Protein AF-A0A8S3ZVX6-F1 (afdb_monomer_lite)

Organism: NCBI:txid100452

Structure (mmCIF, N/CA/C/O backbone):
data_AF-A0A8S3ZVX6-F1
#
_entry.id   AF-A0A8S3ZVX6-F1
#
loop_
_atom_site.group_PDB
_atom_site.id
_atom_site.type_symbol
_atom_site.label_atom_id
_atom_site.label_alt_id
_atom_site.label_comp_id
_atom_site.label_asym_id
_atom_site.label_entity_id
_atom_site.label_seq_id
_atom_site.pdbx_PDB_ins_code
_atom_site.Cartn_x
_atom_site.Cartn_y
_atom_site.Cartn_z
_atom_site.occupancy
_atom_site.B_iso_or_equiv
_atom_site.auth_seq_id
_atom_site.auth_comp_id
_atom_site.auth_asym_id
_atom_site.auth_atom_id
_atom_site.pdbx_PDB_model_num
ATOM 1 N N . MET A 1 1 ? -7.268 -6.500 -18.122 1.00 52.53 1 MET A N 1
ATOM 2 C CA . MET A 1 1 ? -6.500 -7.448 -18.968 1.00 52.53 1 MET A CA 1
ATOM 3 C C . MET A 1 1 ? -6.279 -8.712 -18.150 1.00 52.53 1 MET A C 1
ATOM 5 O O . MET A 1 1 ? -6.100 -8.572 -16.946 1.00 52.53 1 MET A O 1
ATOM 9 N N . PHE A 1 2 ? -6.357 -9.903 -18.748 1.00 49.34 2 PHE A N 1
ATOM 10 C CA . PHE A 1 2 ? -6.147 -11.172 -18.042 1.00 49.34 2 PHE A CA 1
ATOM 11 C C . PHE A 1 2 ? -4.808 -11.784 -18.466 1.00 49.34 2 PHE A C 1
ATOM 13 O O . PHE A 1 2 ? -4.577 -11.960 -19.658 1.00 49.34 2 PHE A O 1
ATOM 20 N N . ASN A 1 3 ? -3.973 -12.133 -17.484 1.00 55.78 3 ASN A N 1
ATOM 21 C CA . ASN A 1 3 ? -2.799 -12.998 -17.633 1.00 55.78 3 ASN A CA 1
ATOM 22 C C . ASN A 1 3 ? -1.710 -12.498 -18.606 1.00 55.78 3 ASN A C 1
ATOM 24 O O . ASN A 1 3 ? -1.290 -13.205 -19.520 1.00 55.78 3 ASN A O 1
ATOM 28 N N . SER A 1 4 ? -1.239 -11.264 -18.404 1.00 69.62 4 SER A N 1
ATOM 29 C CA . SER A 1 4 ? -0.102 -10.697 -19.140 1.00 69.62 4 SER A CA 1
ATOM 30 C C . SER A 1 4 ? 0.686 -9.702 -18.286 1.00 69.62 4 SER A C 1
ATOM 32 O O . SER A 1 4 ? 0.144 -9.124 -17.339 1.00 69.62 4 SER A O 1
ATOM 34 N N . SER A 1 5 ? 1.959 -9.481 -18.626 1.00 82.69 5 SER A N 1
ATOM 35 C CA . SER A 1 5 ? 2.732 -8.362 -18.087 1.00 82.69 5 SER A CA 1
ATOM 36 C C . SER A 1 5 ? 2.406 -7.076 -18.844 1.00 82.69 5 SER A C 1
ATOM 38 O O . SER A 1 5 ? 2.292 -7.094 -20.070 1.00 82.69 5 SER A O 1
ATOM 40 N N . CYS A 1 6 ? 2.208 -5.963 -18.134 1.00 83.81 6 CYS A N 1
ATOM 41 C CA . CYS A 1 6 ? 1.774 -4.718 -18.765 1.00 83.81 6 CYS A CA 1
ATOM 42 C C . CYS A 1 6 ? 2.487 -3.477 -18.227 1.00 83.81 6 CYS A C 1
ATOM 44 O O . CYS A 1 6 ? 2.749 -3.358 -17.032 1.00 83.81 6 CYS A O 1
ATOM 46 N N . THR A 1 7 ? 2.781 -2.529 -19.116 1.00 90.88 7 THR A N 1
ATOM 47 C CA . THR A 1 7 ? 3.211 -1.180 -18.746 1.00 90.88 7 THR A CA 1
ATOM 48 C C . THR A 1 7 ? 2.169 -0.184 -19.230 1.00 90.88 7 THR A C 1
ATOM 50 O O . THR A 1 7 ? 1.786 -0.196 -20.399 1.00 90.88 7 THR A O 1
ATOM 53 N N . MET A 1 8 ? 1.656 0.648 -18.326 1.00 88.12 8 MET A N 1
ATOM 54 C CA . MET A 1 8 ? 0.587 1.593 -18.653 1.00 88.12 8 MET A CA 1
ATOM 55 C C . MET A 1 8 ? 0.906 3.002 -18.171 1.00 88.12 8 MET A C 1
ATOM 57 O O . MET A 1 8 ? 1.451 3.198 -17.086 1.00 88.12 8 MET A O 1
ATOM 61 N N . PHE A 1 9 ? 0.519 3.983 -18.983 1.00 92.31 9 PHE A N 1
ATOM 62 C CA . PHE A 1 9 ? 0.736 5.406 -18.743 1.00 92.31 9 PHE A CA 1
ATOM 63 C C . PHE A 1 9 ? -0.589 6.145 -18.881 1.00 92.31 9 PHE A C 1
ATOM 65 O O . PHE A 1 9 ? -1.318 5.883 -19.835 1.00 92.31 9 PHE A O 1
ATOM 72 N N . ASN A 1 10 ? -0.882 7.075 -17.966 1.00 92.38 10 ASN A N 1
ATOM 73 C CA . ASN A 1 10 ? -2.053 7.961 -18.047 1.00 92.38 10 ASN A CA 1
ATOM 74 C C . ASN A 1 10 ? -3.359 7.188 -18.284 1.00 92.38 10 ASN A C 1
ATOM 76 O O . ASN A 1 10 ? -4.114 7.482 -19.208 1.00 92.38 10 ASN A O 1
ATOM 80 N N . SER A 1 11 ? -3.585 6.143 -17.488 1.00 86.69 11 SER A N 1
ATOM 81 C CA . SER A 1 11 ? -4.668 5.188 -17.732 1.00 86.69 11 SER A CA 1
ATOM 82 C C . SER A 1 11 ? -5.536 4.967 -16.503 1.00 86.69 11 SER A C 1
ATOM 84 O O . SER A 1 11 ? -5.094 5.123 -15.359 1.00 86.69 11 SER A O 1
ATOM 86 N N . SER A 1 12 ? -6.778 4.565 -16.759 1.00 91.56 12 SER A N 1
ATOM 87 C CA . SER A 1 12 ? -7.687 4.059 -15.739 1.00 91.56 12 SER A CA 1
ATOM 88 C C . SER A 1 12 ? -8.110 2.646 -16.088 1.00 91.56 12 SER A C 1
ATOM 90 O O . SER A 1 12 ? -8.502 2.378 -17.224 1.00 91.56 12 SER A O 1
ATOM 92 N N . CYS A 1 13 ? -7.968 1.724 -15.139 1.00 84.94 13 CYS A N 1
ATOM 93 C CA . CYS A 1 13 ? -7.990 0.307 -15.468 1.00 84.94 13 CYS A CA 1
ATOM 94 C C . CYS A 1 13 ? -8.474 -0.591 -14.332 1.00 84.94 13 CYS A C 1
ATOM 96 O O . CYS A 1 13 ? -8.312 -0.297 -13.148 1.00 84.94 13 CYS A O 1
ATOM 98 N N . THR A 1 14 ? -9.006 -1.751 -14.711 1.00 89.94 14 THR A N 1
ATOM 99 C CA . THR A 1 14 ? -9.195 -2.872 -13.791 1.00 89.94 14 THR A CA 1
ATOM 100 C C . THR A 1 14 ? -8.415 -4.074 -14.300 1.00 89.94 14 THR A C 1
ATOM 102 O O . THR A 1 14 ? -8.532 -4.474 -15.464 1.00 89.94 14 THR A O 1
ATOM 105 N N . MET A 1 15 ? -7.585 -4.630 -13.425 1.00 86.12 15 MET A N 1
ATOM 106 C CA . MET A 1 15 ? -6.619 -5.667 -13.764 1.00 86.12 15 MET A CA 1
ATOM 107 C C . MET A 1 15 ? -6.805 -6.890 -12.872 1.00 86.12 15 MET A C 1
ATOM 109 O O . MET A 1 15 ? -7.013 -6.767 -11.664 1.00 86.12 15 MET A O 1
ATOM 113 N N . PHE A 1 16 ? -6.729 -8.068 -13.486 1.00 88.88 16 PHE A N 1
ATOM 114 C CA . PHE A 1 16 ? -6.915 -9.356 -12.828 1.00 88.88 16 PHE A CA 1
ATOM 115 C C . PHE A 1 16 ? -5.795 -10.297 -13.252 1.00 88.88 16 PHE A C 1
ATOM 117 O O . PHE A 1 16 ? -5.581 -10.492 -14.451 1.00 88.88 16 PHE A O 1
ATOM 124 N N . ASN A 1 17 ? -5.141 -10.930 -12.275 1.00 87.06 17 ASN A N 1
ATOM 125 C CA . ASN A 1 17 ? -4.103 -11.935 -12.513 1.00 87.06 17 ASN A CA 1
ATOM 126 C C . ASN A 1 17 ? -3.027 -11.436 -13.494 1.00 87.06 17 ASN A C 1
ATOM 128 O O . ASN A 1 17 ? -2.771 -12.068 -14.517 1.00 87.06 17 ASN A O 1
ATOM 132 N N . SER A 1 18 ? -2.453 -10.261 -13.241 1.00 82.88 18 SER A N 1
ATOM 133 C CA . SER A 1 18 ? -1.499 -9.626 -14.158 1.00 82.88 18 SER A CA 1
ATOM 134 C C . SER A 1 18 ? -0.380 -8.920 -13.410 1.00 82.88 18 SER A C 1
ATOM 136 O O . SER A 1 18 ? -0.621 -8.304 -12.378 1.00 82.88 18 SER A O 1
ATOM 138 N N . SER A 1 19 ? 0.829 -8.953 -13.963 1.00 88.56 19 SER A N 1
ATOM 139 C CA . SER A 1 19 ? 1.976 -8.238 -13.399 1.00 88.56 19 SER A CA 1
ATOM 140 C C . SER A 1 19 ? 2.149 -6.904 -14.109 1.00 88.56 19 SER A C 1
ATOM 142 O O . SER A 1 19 ? 2.413 -6.902 -15.309 1.00 88.56 19 SER A O 1
ATOM 144 N N . CYS A 1 20 ? 2.028 -5.769 -13.421 1.00 87.56 20 CYS A N 1
ATOM 145 C CA . CYS A 1 20 ? 2.030 -4.485 -14.128 1.00 87.56 20 CYS A CA 1
ATOM 146 C C . CYS A 1 20 ? 2.878 -3.388 -13.495 1.00 87.56 20 CYS A C 1
ATOM 148 O O . CYS A 1 20 ? 2.990 -3.279 -12.275 1.00 87.56 20 CYS A O 1
ATOM 150 N N . THR A 1 21 ? 3.417 -2.532 -14.361 1.00 92.88 21 THR A N 1
ATOM 151 C CA . THR A 1 21 ? 4.034 -1.263 -13.980 1.00 92.88 21 THR A CA 1
ATOM 152 C C . THR A 1 21 ? 3.163 -0.124 -14.485 1.00 92.88 21 THR A C 1
ATOM 154 O O . THR A 1 21 ? 2.877 -0.047 -15.679 1.00 92.88 21 THR A O 1
ATOM 157 N N . MET A 1 22 ? 2.730 0.764 -13.596 1.00 90.69 22 MET A N 1
ATOM 158 C CA . MET A 1 22 ? 1.802 1.831 -13.960 1.00 90.69 22 MET A CA 1
ATOM 159 C C . MET A 1 22 ? 2.320 3.209 -13.565 1.00 90.69 22 MET A C 1
ATOM 161 O O . MET A 1 22 ? 2.849 3.399 -12.471 1.00 90.69 22 MET A O 1
ATOM 165 N N . PHE A 1 23 ? 2.122 4.176 -14.456 1.00 94.12 23 PHE A N 1
ATOM 166 C CA . PHE A 1 23 ? 2.527 5.566 -14.284 1.00 94.12 23 PHE A CA 1
ATOM 167 C C . PHE A 1 23 ? 1.329 6.489 -14.463 1.00 94.12 23 PHE A C 1
ATOM 169 O O . PHE A 1 23 ? 0.617 6.390 -15.465 1.00 94.12 23 PHE A O 1
ATOM 176 N N . ASN A 1 24 ? 1.137 7.407 -13.515 1.00 93.69 24 ASN A N 1
ATOM 177 C CA . ASN A 1 24 ? 0.064 8.400 -13.549 1.00 93.69 24 ASN A CA 1
ATOM 178 C C . ASN A 1 24 ? -1.305 7.762 -13.823 1.00 93.69 24 ASN A C 1
ATOM 180 O O . ASN A 1 24 ? -1.949 8.027 -14.835 1.00 93.69 24 ASN A O 1
ATOM 184 N N . SER 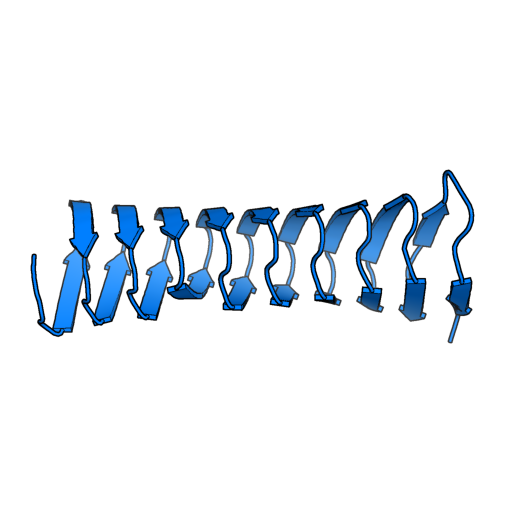A 1 25 ? -1.688 6.807 -12.982 1.00 89.12 25 SER A N 1
ATOM 185 C CA . SER A 1 25 ? -2.813 5.911 -13.264 1.00 89.12 25 SER A CA 1
ATOM 186 C C . SER A 1 25 ? -3.766 5.799 -12.088 1.00 89.12 25 SER A C 1
ATOM 188 O O . SER A 1 25 ? -3.384 6.005 -10.934 1.00 89.12 25 SER A O 1
ATOM 190 N N . SER A 1 26 ? -5.020 5.475 -12.396 1.00 93.12 26 SER A N 1
ATOM 191 C CA . SER A 1 26 ? -6.044 5.196 -11.390 1.00 93.12 26 SER A CA 1
ATOM 192 C C . SER A 1 26 ? -6.672 3.835 -11.635 1.00 93.12 26 SER A C 1
ATOM 194 O O . SER A 1 26 ? -7.390 3.667 -12.619 1.00 93.12 26 SER A O 1
ATOM 196 N N . CYS A 1 27 ? -6.394 2.852 -10.781 1.00 88.50 27 CYS A N 1
ATOM 197 C CA . CYS A 1 27 ? -6.739 1.470 -11.100 1.00 88.50 27 CYS A CA 1
ATOM 198 C C . CYS A 1 27 ? -7.219 0.635 -9.914 1.00 88.50 27 CYS A C 1
ATOM 200 O O . CYS A 1 27 ? -6.900 0.880 -8.752 1.00 88.50 27 CYS A O 1
ATOM 202 N N . THR A 1 28 ? -7.954 -0.425 -10.240 1.00 92.38 28 THR A N 1
ATOM 203 C CA . THR A 1 28 ? -8.292 -1.495 -9.301 1.00 92.38 28 THR A CA 1
ATOM 204 C C . THR A 1 28 ? -7.593 -2.778 -9.726 1.00 92.38 28 THR A C 1
ATOM 206 O O . THR A 1 28 ? -7.680 -3.178 -10.887 1.00 92.38 28 THR A O 1
ATOM 209 N N . MET A 1 29 ? -6.890 -3.426 -8.802 1.00 89.75 29 MET A N 1
ATOM 210 C CA . MET A 1 29 ? -6.100 -4.618 -9.099 1.00 89.75 29 MET A CA 1
ATOM 211 C C . MET A 1 29 ? -6.455 -5.779 -8.185 1.00 89.75 29 MET A C 1
ATOM 213 O O . MET A 1 29 ? -6.600 -5.611 -6.976 1.00 89.75 29 MET A O 1
ATOM 217 N N . PHE A 1 30 ? -6.550 -6.962 -8.782 1.00 91.69 30 PHE A N 1
ATOM 218 C CA . PHE A 1 30 ? -6.836 -8.215 -8.098 1.00 91.69 30 PHE A CA 1
ATOM 219 C C . PHE A 1 30 ? -5.768 -9.247 -8.438 1.00 91.69 30 PHE A C 1
ATOM 221 O O . PHE A 1 30 ? -5.466 -9.450 -9.620 1.00 91.69 30 PHE A O 1
ATOM 228 N N . HIS A 1 31 ? -5.228 -9.924 -7.423 1.00 88.75 31 HIS A N 1
ATOM 229 C CA . HIS A 1 31 ? -4.300 -11.049 -7.602 1.00 88.75 31 HIS A CA 1
ATOM 230 C C . HIS A 1 31 ? -3.107 -10.696 -8.501 1.00 88.75 31 HIS A C 1
ATOM 232 O O . HIS A 1 31 ? -2.722 -11.448 -9.393 1.00 88.75 31 HIS A O 1
ATOM 238 N N . SER A 1 32 ? -2.582 -9.485 -8.331 1.00 84.69 32 SER A N 1
ATOM 239 C CA . SER A 1 32 ? -1.684 -8.866 -9.305 1.00 84.69 32 SER A CA 1
ATOM 240 C C . SER A 1 32 ? -0.477 -8.261 -8.601 1.00 84.69 32 SER A C 1
ATOM 242 O O . SER A 1 32 ? -0.666 -7.359 -7.777 1.00 84.69 32 SER A O 1
ATOM 244 N N . PRO A 1 33 ? 0.754 -8.720 -8.880 1.00 89.94 33 PRO A N 1
ATOM 245 C CA . PRO A 1 33 ? 1.934 -8.016 -8.421 1.00 89.94 33 PRO A CA 1
ATOM 246 C C . PRO A 1 33 ? 2.135 -6.738 -9.241 1.00 89.94 33 PRO A C 1
ATOM 248 O O . PRO A 1 33 ? 1.891 -6.716 -10.450 1.00 89.94 33 PRO A O 1
ATOM 251 N N . CYS A 1 34 ? 2.567 -5.655 -8.598 1.00 89.88 34 CYS A N 1
ATOM 252 C CA . CYS A 1 34 ? 2.581 -4.361 -9.265 1.00 89.88 34 CYS A CA 1
ATOM 253 C C . CYS A 1 34 ? 3.692 -3.409 -8.822 1.00 89.88 34 CYS A C 1
ATOM 255 O O . CYS A 1 34 ? 4.141 -3.422 -7.678 1.00 89.88 34 CYS A O 1
ATOM 257 N N . THR A 1 35 ? 4.106 -2.530 -9.731 1.00 94.56 35 THR A N 1
ATOM 258 C CA . THR A 1 35 ? 4.870 -1.327 -9.385 1.00 94.56 35 THR A CA 1
ATOM 259 C C . THR A 1 35 ? 4.111 -0.104 -9.863 1.00 94.56 35 THR A C 1
ATOM 261 O O . THR A 1 35 ? 3.717 -0.042 -11.025 1.00 94.56 35 THR A O 1
ATOM 264 N N . MET A 1 36 ? 3.883 0.873 -8.993 1.00 92.50 36 MET A N 1
ATOM 265 C CA . MET A 1 36 ? 3.084 2.040 -9.354 1.00 92.50 36 MET A CA 1
ATOM 266 C C . MET A 1 36 ? 3.770 3.348 -8.994 1.00 92.50 36 MET A C 1
ATOM 268 O O . MET A 1 36 ? 4.330 3.495 -7.909 1.00 92.50 36 MET A O 1
ATOM 272 N N . PHE A 1 37 ? 3.673 4.311 -9.904 1.00 95.38 37 PHE A N 1
ATOM 273 C CA . PHE A 1 37 ? 4.231 5.648 -9.773 1.00 95.38 37 PHE A CA 1
ATOM 274 C C . PHE A 1 37 ? 3.142 6.688 -9.992 1.00 95.38 37 PHE A C 1
ATOM 276 O O . PHE A 1 37 ? 2.455 6.654 -11.016 1.00 95.38 37 PHE A O 1
ATOM 283 N N . ASN A 1 38 ? 3.024 7.635 -9.060 1.00 94.62 38 ASN A N 1
ATOM 284 C CA . ASN A 1 38 ? 2.042 8.716 -9.122 1.00 94.62 38 ASN A CA 1
ATOM 285 C C . ASN A 1 38 ? 0.626 8.177 -9.372 1.00 94.62 38 ASN A C 1
ATOM 287 O O . ASN A 1 38 ? 0.032 8.424 -10.413 1.00 94.62 38 ASN A O 1
ATOM 291 N N . SER A 1 39 ? 0.129 7.312 -8.492 1.00 90.38 39 SER A N 1
ATOM 292 C CA . SER A 1 39 ? -1.075 6.522 -8.786 1.00 90.38 39 SER A CA 1
ATOM 293 C C . SER A 1 39 ? -2.086 6.551 -7.655 1.00 90.38 39 SER A C 1
ATOM 295 O O . SER A 1 39 ? -1.722 6.719 -6.492 1.00 90.38 39 SER A O 1
ATOM 297 N N . SER A 1 40 ? -3.356 6.364 -8.010 1.00 93.94 40 SER A N 1
ATOM 298 C CA . SER A 1 40 ? -4.452 6.227 -7.052 1.00 93.94 40 SER A CA 1
ATOM 299 C C . SER A 1 40 ? -5.158 4.894 -7.243 1.00 93.94 40 SER A C 1
ATOM 301 O O . SER A 1 40 ? -5.829 4.703 -8.255 1.00 93.94 40 SER A O 1
ATOM 303 N N . CYS A 1 41 ? -4.989 3.943 -6.322 1.00 90.50 41 CYS A N 1
ATOM 304 C CA . CYS A 1 41 ? -5.405 2.565 -6.593 1.00 90.50 41 CYS A CA 1
ATOM 305 C C . CYS A 1 41 ? -6.111 1.852 -5.440 1.00 90.50 41 CYS A C 1
ATOM 307 O O . CYS A 1 41 ? -5.929 2.147 -4.260 1.00 90.50 41 CYS A O 1
ATOM 309 N N . THR A 1 42 ? -6.896 0.840 -5.797 1.00 95.00 42 THR A N 1
ATOM 310 C CA . THR A 1 42 ? -7.427 -0.148 -4.851 1.00 95.00 42 THR A CA 1
ATOM 311 C C . THR A 1 42 ? -6.884 -1.522 -5.205 1.00 95.00 42 THR A C 1
ATOM 313 O O . THR A 1 42 ? -6.962 -1.933 -6.360 1.00 95.00 42 THR A O 1
ATOM 316 N N . MET A 1 43 ? -6.316 -2.231 -4.234 1.00 92.75 43 MET A N 1
ATOM 317 C CA . MET A 1 43 ? -5.636 -3.501 -4.486 1.00 92.75 43 MET A CA 1
ATOM 318 C C . MET A 1 43 ? -6.128 -4.601 -3.559 1.00 92.75 43 MET A C 1
ATOM 320 O O . MET A 1 43 ? -6.299 -4.389 -2.358 1.00 92.75 43 MET A O 1
ATOM 324 N N . PHE A 1 44 ? -6.320 -5.783 -4.134 1.00 95.00 44 PHE A N 1
ATOM 325 C CA . PHE A 1 44 ? -6.803 -6.973 -3.453 1.00 95.00 44 PHE A CA 1
ATOM 326 C C . PHE A 1 44 ? -5.875 -8.145 -3.737 1.00 95.00 44 PHE A C 1
ATOM 328 O O . PHE A 1 44 ? -5.688 -8.523 -4.895 1.00 95.00 44 PHE A O 1
ATOM 335 N N . ASN A 1 45 ? -5.364 -8.768 -2.674 1.00 93.19 45 ASN A N 1
ATOM 336 C CA . ASN A 1 45 ? -4.522 -9.959 -2.777 1.00 93.19 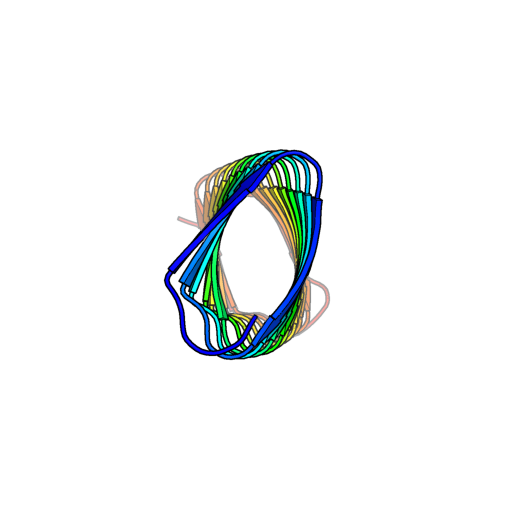45 ASN A CA 1
ATOM 337 C C . ASN A 1 45 ? -3.313 -9.737 -3.704 1.00 93.19 45 ASN A C 1
ATOM 339 O O . ASN A 1 45 ? -3.085 -10.477 -4.658 1.00 93.19 45 ASN A O 1
ATOM 343 N N . SER A 1 46 ? -2.588 -8.644 -3.466 1.00 88.56 46 SER A N 1
ATOM 344 C CA . SER A 1 46 ? -1.543 -8.144 -4.356 1.00 88.56 46 SER A CA 1
ATOM 345 C C . SER A 1 46 ? -0.217 -7.943 -3.627 1.00 88.56 46 SER A C 1
ATOM 347 O O . SER A 1 46 ? -0.180 -7.682 -2.426 1.00 88.56 46 SER A O 1
ATOM 349 N N . SER A 1 47 ? 0.880 -8.015 -4.381 1.00 92.38 47 SER A N 1
ATOM 350 C CA . SER A 1 47 ? 2.225 -7.691 -3.893 1.00 92.38 47 SER A CA 1
ATOM 351 C C . SER A 1 47 ? 2.770 -6.490 -4.650 1.00 92.38 47 SER A C 1
ATOM 353 O O . SER A 1 47 ? 2.979 -6.584 -5.857 1.00 92.38 47 SER A O 1
ATOM 355 N N . CYS A 1 48 ? 2.986 -5.360 -3.979 1.00 91.69 48 CYS A N 1
ATOM 356 C CA . CYS A 1 48 ? 3.169 -4.099 -4.688 1.00 91.69 48 CYS A CA 1
ATOM 357 C C . CYS A 1 48 ? 4.255 -3.178 -4.139 1.00 91.69 48 CYS A C 1
ATOM 359 O O . CYS A 1 48 ? 4.437 -3.041 -2.932 1.00 91.69 48 CYS A O 1
ATOM 361 N N . THR A 1 49 ? 4.930 -2.478 -5.049 1.00 96.06 49 THR A N 1
ATOM 362 C CA . THR A 1 49 ? 5.799 -1.343 -4.719 1.00 96.06 49 THR A CA 1
ATOM 363 C C . THR A 1 49 ? 5.158 -0.064 -5.230 1.00 96.06 49 THR A C 1
ATOM 365 O O . THR A 1 49 ? 4.784 0.012 -6.399 1.00 96.06 49 THR A O 1
ATOM 368 N N . MET A 1 50 ? 5.015 0.943 -4.374 1.00 94.12 50 MET A N 1
ATOM 369 C CA . MET A 1 50 ? 4.323 2.176 -4.738 1.00 94.12 50 MET A CA 1
ATOM 370 C C . MET A 1 50 ? 5.135 3.418 -4.395 1.00 94.12 50 MET A C 1
ATOM 372 O O . MET A 1 50 ? 5.702 3.530 -3.308 1.00 94.12 50 MET A O 1
ATOM 376 N N . PHE A 1 51 ? 5.141 4.368 -5.325 1.00 96.38 51 PHE A N 1
ATOM 377 C CA . PHE A 1 51 ? 5.828 5.645 -5.216 1.00 96.38 51 PHE A CA 1
ATOM 378 C C . PHE A 1 51 ? 4.851 6.783 -5.469 1.00 96.38 51 PHE A C 1
ATOM 380 O O . PHE A 1 51 ? 4.198 6.812 -6.516 1.00 96.38 51 PHE A O 1
ATOM 387 N N . ASN A 1 52 ? 4.803 7.744 -4.545 1.00 95.62 52 ASN A N 1
ATOM 388 C CA . ASN A 1 52 ? 3.924 8.909 -4.638 1.00 95.62 52 ASN A CA 1
ATOM 389 C C . ASN A 1 52 ? 2.471 8.492 -4.917 1.00 95.62 52 ASN A C 1
ATOM 391 O O . ASN A 1 52 ? 1.916 8.795 -5.968 1.00 95.62 52 ASN A O 1
ATOM 395 N N . SER A 1 53 ? 1.898 7.665 -4.046 1.00 91.94 53 SER A N 1
ATOM 396 C CA . SER A 1 53 ? 0.623 7.001 -4.330 1.00 91.94 53 SER A CA 1
ATOM 397 C C . SER A 1 53 ? -0.414 7.221 -3.242 1.00 91.94 53 SER A C 1
ATOM 399 O O . SER A 1 53 ? -0.072 7.440 -2.080 1.00 91.94 53 SER A O 1
ATOM 401 N N . SER A 1 54 ? -1.685 7.152 -3.632 1.00 94.38 54 SER A N 1
ATOM 402 C CA . SER A 1 54 ? -2.821 7.163 -2.714 1.00 94.38 54 SER A CA 1
ATOM 403 C C . SER A 1 54 ? -3.637 5.889 -2.876 1.00 94.38 54 SER A C 1
ATOM 405 O O . SER A 1 54 ? -4.313 5.719 -3.890 1.00 94.38 54 SER A O 1
ATOM 407 N N . CYS A 1 55 ? -3.567 4.965 -1.915 1.00 92.31 55 CYS A N 1
ATOM 408 C CA . CYS A 1 55 ? -4.072 3.611 -2.149 1.00 92.31 55 CYS A CA 1
ATOM 409 C C . CYS A 1 55 ? -4.877 3.014 -0.995 1.00 92.31 55 CYS A C 1
ATOM 411 O O . CYS A 1 55 ? -4.636 3.272 0.181 1.00 92.31 55 CYS A O 1
ATOM 413 N N . THR A 1 56 ? -5.813 2.134 -1.347 1.00 96.00 56 THR A N 1
ATOM 414 C CA . THR A 1 56 ? -6.473 1.231 -0.394 1.00 96.00 56 THR A CA 1
ATOM 415 C C . THR A 1 56 ? -6.073 -0.202 -0.704 1.00 96.00 56 THR A C 1
ATOM 417 O O . THR A 1 56 ? -6.148 -0.630 -1.854 1.00 96.00 56 THR A O 1
ATOM 420 N N . MET A 1 57 ? -5.632 -0.946 0.306 1.00 94.00 57 MET A N 1
ATOM 421 C CA . MET A 1 57 ? -5.098 -2.292 0.125 1.00 94.00 57 MET A CA 1
ATOM 422 C C . MET A 1 57 ? -5.749 -3.296 1.064 1.00 94.00 57 MET A C 1
ATOM 424 O O . MET A 1 57 ? -5.869 -3.058 2.267 1.00 94.00 57 MET A O 1
ATOM 428 N N . PHE A 1 58 ? -6.112 -4.443 0.501 1.00 95.94 58 PHE A N 1
ATOM 429 C CA . PHE A 1 58 ? -6.709 -5.565 1.208 1.00 95.94 58 PHE A CA 1
ATOM 430 C C . PHE A 1 58 ? -5.883 -6.822 0.978 1.00 95.94 58 PHE A C 1
ATOM 432 O O . PHE A 1 58 ? -5.613 -7.192 -0.169 1.00 95.94 58 PHE A O 1
ATOM 439 N N . ASN A 1 59 ? -5.512 -7.490 2.071 1.00 93.94 59 ASN A N 1
ATOM 440 C CA . ASN A 1 59 ? -4.770 -8.749 2.047 1.00 93.94 59 ASN A CA 1
ATOM 441 C C . ASN A 1 59 ? -3.539 -8.688 1.123 1.00 93.94 59 ASN A C 1
ATOM 443 O O . ASN A 1 59 ? -3.373 -9.527 0.245 1.00 93.94 59 ASN A O 1
ATOM 447 N N . SER A 1 60 ? -2.752 -7.617 1.220 1.00 90.25 60 SER A N 1
ATOM 448 C CA . SER A 1 60 ? -1.692 -7.307 0.261 1.00 90.25 60 SER A CA 1
ATOM 449 C C . SER A 1 60 ? -0.355 -7.104 0.963 1.00 90.25 60 SER A C 1
ATOM 451 O O . SER A 1 60 ? -0.301 -6.632 2.091 1.00 90.25 60 SER A O 1
ATOM 453 N N . SER A 1 61 ? 0.740 -7.442 0.291 1.00 92.94 61 SER A N 1
ATOM 454 C CA . SER A 1 61 ? 2.094 -7.157 0.777 1.00 92.94 61 SER A CA 1
ATOM 455 C C . SER A 1 61 ? 2.648 -5.953 0.034 1.00 92.94 61 SER A C 1
ATOM 457 O O . SER A 1 61 ? 2.581 -5.916 -1.194 1.00 92.94 61 SER A O 1
ATOM 459 N N . CYS A 1 62 ? 3.187 -4.954 0.733 1.00 93.00 62 CYS A N 1
ATOM 460 C CA . CYS A 1 62 ? 3.596 -3.732 0.040 1.00 93.00 62 CYS A CA 1
ATOM 461 C C . CYS A 1 62 ? 4.826 -3.014 0.593 1.00 93.00 62 CYS A C 1
ATOM 463 O O . CYS A 1 62 ? 5.121 -3.037 1.787 1.00 93.00 62 CYS A O 1
ATOM 465 N N . THR A 1 63 ? 5.500 -2.308 -0.309 1.00 96.50 63 THR A N 1
ATOM 466 C CA . THR A 1 63 ? 6.518 -1.310 0.018 1.00 96.50 63 THR A CA 1
ATOM 467 C C . THR A 1 63 ? 6.069 0.033 -0.534 1.00 96.50 63 THR A C 1
ATOM 469 O O . THR A 1 63 ? 5.747 0.143 -1.718 1.00 96.50 63 THR A O 1
ATOM 472 N N . MET A 1 64 ? 6.028 1.053 0.316 1.00 94.69 64 MET A N 1
ATOM 473 C CA . MET A 1 64 ? 5.464 2.356 -0.022 1.00 94.69 64 MET A CA 1
ATOM 474 C C . MET A 1 64 ? 6.445 3.485 0.258 1.00 94.69 64 MET A C 1
ATOM 476 O O . MET A 1 64 ? 7.043 3.550 1.331 1.00 94.69 64 MET A O 1
ATOM 480 N N . PHE A 1 65 ? 6.551 4.400 -0.700 1.00 96.62 65 PHE A N 1
ATOM 481 C CA . PHE A 1 65 ? 7.368 5.603 -0.617 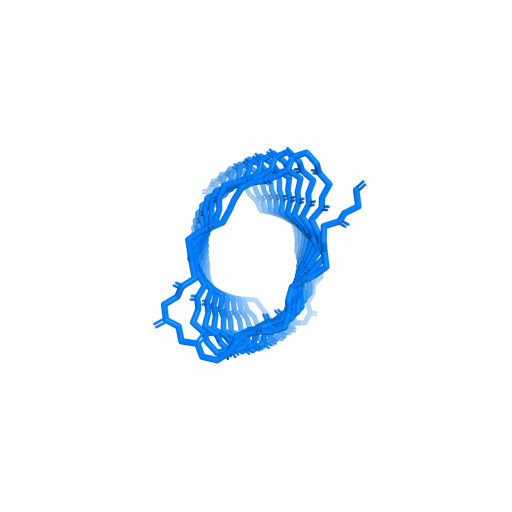1.00 96.62 65 PHE A CA 1
ATOM 482 C C . PHE A 1 65 ? 6.503 6.828 -0.890 1.00 96.62 65 PHE A C 1
ATOM 484 O O . PHE A 1 65 ? 5.794 6.867 -1.902 1.00 96.62 65 PHE A O 1
ATOM 491 N N . ASN A 1 66 ? 6.579 7.838 -0.020 1.00 96.06 66 ASN A N 1
ATOM 492 C CA . ASN A 1 66 ? 5.849 9.103 -0.174 1.00 96.06 66 ASN A CA 1
ATOM 493 C C . ASN A 1 66 ? 4.351 8.880 -0.432 1.00 96.06 66 ASN A C 1
ATOM 495 O O . ASN A 1 66 ? 3.810 9.404 -1.400 1.00 96.06 66 ASN A O 1
ATOM 499 N N . SER A 1 67 ? 3.698 8.008 0.337 1.00 92.38 67 SER A N 1
ATOM 500 C CA . SER A 1 67 ? 2.346 7.540 0.011 1.00 92.38 67 SER A CA 1
ATOM 501 C C . SER A 1 67 ? 1.340 7.793 1.130 1.00 92.38 67 SER A C 1
ATOM 503 O O . SER A 1 67 ? 1.700 7.907 2.302 1.00 92.38 67 SER A O 1
ATOM 505 N N . SER A 1 68 ? 0.065 7.876 0.749 1.00 94.12 68 SER A N 1
ATOM 506 C CA . SER A 1 68 ? -1.068 8.007 1.667 1.00 94.12 68 SER A CA 1
ATOM 507 C C . SER A 1 68 ? -2.020 6.830 1.509 1.00 94.12 68 SER A C 1
ATOM 509 O O . SER A 1 68 ? -2.672 6.711 0.474 1.00 94.12 68 SER A O 1
ATOM 511 N N . CYS A 1 69 ? -2.109 5.940 2.501 1.00 92.50 69 CYS A N 1
ATOM 512 C CA . CYS A 1 69 ? -2.791 4.661 2.289 1.00 92.50 69 CYS A CA 1
ATOM 513 C C . CYS A 1 69 ? -3.669 4.185 3.447 1.00 92.50 69 CYS A C 1
ATOM 515 O O . CYS A 1 69 ? -3.433 4.479 4.617 1.00 92.50 69 CYS A O 1
ATOM 517 N N . THR A 1 70 ? -4.665 3.369 3.105 1.00 95.56 70 THR A N 1
ATOM 518 C CA . THR A 1 70 ? -5.413 2.554 4.068 1.00 95.56 70 THR A CA 1
ATOM 519 C C . THR A 1 70 ? -5.132 1.082 3.804 1.00 95.56 70 THR A C 1
ATOM 521 O O . THR A 1 70 ? -5.225 0.629 2.663 1.00 95.56 70 THR A O 1
ATOM 524 N N . MET A 1 71 ? -4.775 0.332 4.843 1.00 93.56 71 MET A N 1
ATOM 525 C CA . MET A 1 71 ? -4.356 -1.063 4.724 1.00 93.56 71 MET A CA 1
ATOM 526 C C . MET A 1 71 ? -5.126 -1.973 5.669 1.00 93.56 71 MET A C 1
ATOM 528 O O . MET A 1 71 ? -5.271 -1.676 6.854 1.00 93.56 71 MET A O 1
ATOM 532 N N . PHE A 1 72 ? -5.562 -3.111 5.135 1.00 94.75 72 PHE A N 1
ATOM 533 C CA . PHE A 1 72 ? -6.265 -4.159 5.864 1.00 94.75 72 PHE A CA 1
ATOM 534 C C . PHE A 1 72 ? -5.558 -5.497 5.666 1.00 94.75 72 PHE A C 1
ATOM 536 O O . PHE A 1 72 ? -5.314 -5.903 4.526 1.00 94.75 72 PHE A O 1
ATOM 543 N N . HIS A 1 73 ? -5.266 -6.205 6.758 1.00 92.31 73 HIS A N 1
ATOM 544 C CA . HIS A 1 73 ? -4.686 -7.556 6.730 1.00 92.31 73 HIS A CA 1
ATOM 545 C C . HIS A 1 73 ? -3.408 -7.649 5.887 1.00 92.31 73 HIS A C 1
ATOM 547 O O . HIS A 1 73 ? -3.253 -8.552 5.072 1.00 92.31 73 HIS A O 1
ATOM 553 N N . SER A 1 74 ? -2.526 -6.659 6.011 1.00 87.06 74 SER A N 1
ATOM 554 C CA . SER A 1 74 ? -1.445 -6.445 5.044 1.00 87.06 74 SER A CA 1
ATOM 555 C C . SER A 1 74 ? -0.098 -6.255 5.742 1.00 87.06 74 SER A C 1
ATOM 557 O O . SER A 1 74 ? -0.004 -5.355 6.581 1.00 87.06 74 SER A O 1
ATOM 559 N N . PRO A 1 75 ? 0.948 -7.040 5.430 1.00 91.38 75 PRO A N 1
ATOM 560 C CA . PRO A 1 75 ? 2.305 -6.680 5.811 1.00 91.38 75 PRO A CA 1
ATOM 561 C C . PRO A 1 75 ? 2.825 -5.526 4.941 1.00 91.38 75 PRO A C 1
ATOM 563 O O . PRO A 1 75 ? 2.606 -5.500 3.724 1.00 91.38 75 PRO A O 1
ATOM 566 N N . CYS A 1 76 ? 3.540 -4.572 5.539 1.00 92.12 76 CYS A N 1
ATOM 567 C CA . CYS A 1 76 ? 4.025 -3.410 4.795 1.00 92.12 76 CYS A CA 1
ATOM 568 C C . CYS A 1 76 ? 5.332 -2.798 5.311 1.00 92.12 76 CYS A C 1
ATOM 570 O O . CYS A 1 76 ? 5.588 -2.742 6.514 1.00 92.12 76 CYS A O 1
ATOM 572 N N . THR A 1 77 ? 6.111 -2.230 4.392 1.00 95.81 77 THR A N 1
ATOM 573 C CA . THR A 1 77 ? 7.206 -1.304 4.715 1.00 95.81 77 THR A CA 1
ATOM 574 C C . THR A 1 77 ? 6.880 0.079 4.173 1.00 95.81 77 THR A C 1
ATOM 576 O O . THR A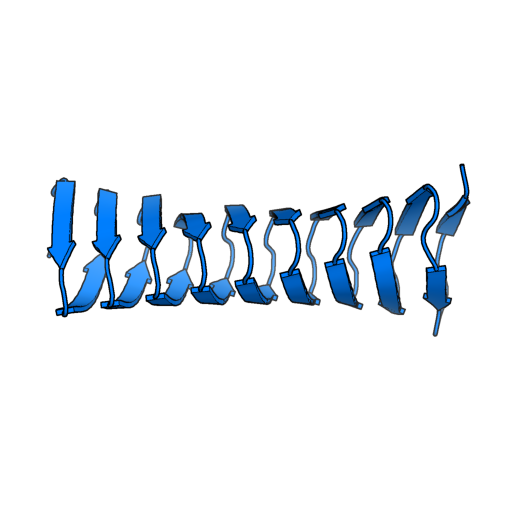 1 77 ? 6.500 0.216 3.011 1.00 95.81 77 THR A O 1
ATOM 579 N N . MET A 1 78 ? 7.023 1.107 5.004 1.00 93.62 78 MET A N 1
ATOM 580 C CA . MET A 1 78 ? 6.620 2.469 4.672 1.00 93.62 78 MET A CA 1
ATOM 581 C C . MET A 1 78 ? 7.741 3.470 4.908 1.00 93.62 78 MET A C 1
ATOM 583 O O . MET A 1 78 ? 8.365 3.481 5.970 1.00 93.62 78 MET A O 1
ATOM 587 N N . PHE A 1 79 ? 7.941 4.345 3.928 1.00 95.94 79 PHE A N 1
ATOM 588 C CA . PHE A 1 79 ? 8.895 5.443 3.970 1.00 95.94 79 PHE A CA 1
ATOM 589 C C . PHE A 1 79 ? 8.175 6.754 3.679 1.00 95.94 79 PHE A C 1
ATOM 591 O O . PHE A 1 79 ? 7.505 6.874 2.648 1.00 95.94 79 PHE A O 1
ATOM 598 N N . ASN A 1 80 ? 8.325 7.732 4.574 1.00 95.44 80 ASN A N 1
ATOM 599 C CA . ASN A 1 80 ? 7.728 9.063 4.441 1.00 95.44 80 ASN A CA 1
ATOM 600 C C . ASN A 1 80 ? 6.238 9.003 4.066 1.00 95.44 80 ASN A C 1
ATOM 602 O O . ASN A 1 80 ? 5.816 9.536 3.042 1.00 95.44 80 ASN A O 1
ATOM 606 N N . SER A 1 81 ? 5.461 8.221 4.814 1.00 92.31 81 SER A N 1
ATOM 607 C CA . SER A 1 81 ? 4.083 7.896 4.446 1.00 92.31 81 SER A CA 1
ATOM 608 C C . SER A 1 81 ? 3.096 8.229 5.560 1.00 92.31 81 SER A C 1
ATOM 610 O O . SER A 1 81 ? 3.448 8.259 6.742 1.00 92.31 81 SER A O 1
ATOM 612 N N . SER A 1 82 ? 1.844 8.443 5.165 1.00 93.50 82 SER A N 1
ATOM 613 C CA . SER A 1 82 ? 0.731 8.727 6.070 1.00 93.50 82 SER A CA 1
ATOM 614 C C . SER A 1 82 ? -0.345 7.663 5.921 1.00 93.50 82 SER A C 1
ATOM 616 O O . SER A 1 82 ? -0.965 7.577 4.865 1.00 93.50 82 SER A O 1
ATOM 618 N N . CYS A 1 83 ? -0.551 6.801 6.920 1.00 91.00 83 CYS A N 1
ATOM 619 C CA . CYS A 1 83 ? -1.386 5.611 6.722 1.00 91.00 83 CYS A CA 1
ATOM 620 C C . CYS A 1 83 ? -2.316 5.263 7.885 1.00 91.00 83 CYS A C 1
ATOM 622 O O . CYS A 1 83 ? -2.027 5.523 9.049 1.00 91.00 83 CYS A O 1
ATOM 624 N N . THR A 1 84 ? -3.421 4.600 7.546 1.00 94.12 84 THR A N 1
ATOM 625 C CA . THR A 1 84 ? -4.287 3.901 8.504 1.00 94.12 84 THR A CA 1
ATOM 626 C C . THR A 1 84 ? -4.155 2.398 8.293 1.00 94.12 84 THR A C 1
ATOM 628 O O . THR A 1 84 ? -4.269 1.920 7.165 1.00 94.12 84 THR A O 1
ATOM 631 N N . MET A 1 85 ? -3.910 1.646 9.364 1.00 91.81 85 MET A N 1
ATOM 632 C CA . MET A 1 85 ? -3.622 0.213 9.298 1.00 91.81 85 MET A CA 1
ATOM 633 C C . MET A 1 85 ? -4.501 -0.600 10.243 1.00 91.81 85 MET A C 1
ATOM 635 O O . MET A 1 85 ? -4.611 -0.288 11.430 1.00 91.81 85 MET A O 1
ATOM 639 N N . PHE A 1 86 ? -5.064 -1.685 9.717 1.00 92.88 86 PHE A N 1
ATOM 640 C CA . PHE A 1 86 ? -5.894 -2.637 10.445 1.00 92.88 86 PHE A CA 1
ATOM 641 C C . PHE A 1 86 ? -5.355 -4.055 10.272 1.00 92.88 86 PHE A C 1
ATOM 643 O O . PHE A 1 86 ? -5.249 -4.549 9.149 1.00 92.88 86 PHE A O 1
ATOM 650 N N . HIS A 1 87 ? -5.081 -4.737 11.388 1.00 89.88 87 HIS A N 1
ATOM 651 C CA . HIS A 1 87 ? -4.587 -6.118 11.395 1.00 89.88 87 HIS A CA 1
ATOM 652 C C . HIS A 1 87 ? -3.345 -6.319 10.509 1.00 89.88 87 HIS A C 1
ATOM 654 O O . HIS A 1 87 ? -3.268 -7.265 9.726 1.00 89.88 87 HIS A O 1
ATOM 660 N N . SER A 1 88 ? -2.380 -5.410 10.616 1.00 85.75 88 SER A N 1
ATOM 661 C CA . SER A 1 88 ? -1.206 -5.336 9.748 1.00 85.75 88 SER A CA 1
ATOM 662 C C . SER A 1 88 ? 0.089 -5.477 10.537 1.00 85.75 88 SER A C 1
ATOM 664 O O . SER A 1 88 ? 0.190 -5.017 11.669 1.00 85.75 88 SER A O 1
ATOM 666 N N . SER A 1 89 ? 1.111 -6.076 9.932 1.00 89.25 89 SER A N 1
ATOM 667 C CA . SER A 1 89 ? 2.482 -6.015 10.445 1.00 89.25 89 SER A CA 1
ATOM 668 C C . SER A 1 89 ? 3.270 -4.985 9.648 1.00 89.25 89 SER A C 1
ATOM 670 O O . SER A 1 89 ? 3.243 -4.997 8.419 1.00 89.25 89 SER A O 1
ATOM 672 N N . CYS A 1 90 ? 3.951 -4.058 10.321 1.00 89.62 90 CYS A N 1
ATOM 673 C CA . CYS A 1 90 ? 4.543 -2.929 9.607 1.00 89.62 90 CYS A CA 1
ATOM 674 C C . CYS A 1 90 ? 5.915 -2.485 10.109 1.00 89.62 90 CYS A C 1
ATOM 676 O O . CYS A 1 90 ? 6.224 -2.532 11.300 1.00 89.62 90 CYS A O 1
ATOM 678 N N . THR A 1 91 ? 6.714 -1.992 9.169 1.00 93.69 91 THR A N 1
ATOM 679 C CA . THR A 1 91 ? 7.961 -1.273 9.428 1.00 93.69 91 THR A CA 1
ATOM 680 C C . THR A 1 91 ? 7.829 0.129 8.861 1.00 93.69 91 THR A C 1
ATOM 682 O O . THR A 1 91 ? 7.483 0.297 7.692 1.00 93.69 91 THR A O 1
ATOM 685 N N . MET A 1 92 ? 8.082 1.138 9.688 1.00 92.06 92 MET A N 1
ATOM 686 C CA . MET A 1 92 ? 7.812 2.534 9.360 1.00 92.06 92 MET A CA 1
ATOM 687 C C . MET A 1 92 ? 9.037 3.411 9.567 1.00 92.06 92 MET A C 1
ATOM 689 O O . MET A 1 92 ? 9.635 3.411 10.642 1.00 92.06 92 MET A O 1
ATOM 693 N N . PHE A 1 93 ? 9.354 4.207 8.550 1.00 94.31 93 PHE A N 1
ATOM 694 C CA . PHE A 1 93 ? 10.418 5.202 8.563 1.00 94.31 93 PHE A CA 1
ATOM 695 C C . PHE A 1 93 ? 9.835 6.571 8.238 1.00 94.31 93 PHE A C 1
ATOM 697 O O . PHE A 1 93 ? 9.163 6.727 7.213 1.00 94.31 93 PHE A O 1
ATOM 704 N N . HIS A 1 94 ? 10.095 7.565 9.090 1.00 93.31 94 HIS A N 1
ATOM 705 C CA . HIS A 1 94 ? 9.628 8.942 8.891 1.00 93.31 94 HIS A CA 1
ATOM 706 C C . HIS A 1 94 ? 8.130 9.030 8.567 1.00 93.31 94 HIS A C 1
ATOM 708 O O . HIS A 1 94 ? 7.723 9.781 7.689 1.00 93.31 94 HIS A O 1
ATOM 714 N N . SER A 1 95 ? 7.307 8.200 9.207 1.00 90.38 95 SER A N 1
ATOM 715 C CA . SER A 1 95 ? 5.900 8.042 8.833 1.00 90.38 95 SER A CA 1
ATOM 716 C C . SER A 1 95 ? 4.963 8.498 9.944 1.00 90.38 95 SER A C 1
ATOM 718 O O . SER A 1 95 ? 5.329 8.528 11.124 1.00 90.38 95 SER A O 1
ATOM 720 N N . SER A 1 96 ? 3.737 8.850 9.557 1.00 91.00 96 SER A N 1
ATOM 721 C CA . SER A 1 96 ? 2.668 9.208 10.487 1.00 91.00 96 SER A CA 1
ATOM 722 C C . SER A 1 96 ? 1.477 8.272 10.325 1.00 91.00 96 SER A C 1
ATOM 724 O O . SER A 1 96 ? 0.927 8.163 9.233 1.00 91.00 96 SER A O 1
ATOM 726 N N . CYS A 1 97 ? 1.112 7.502 11.354 1.00 87.62 97 CYS A N 1
ATOM 727 C CA . CYS A 1 97 ? 0.136 6.421 11.162 1.00 87.62 97 CYS A CA 1
ATOM 728 C C . CYS A 1 97 ? -0.847 6.215 12.314 1.00 87.62 97 CYS A C 1
ATOM 730 O O . CYS A 1 97 ? -0.557 6.461 13.484 1.00 87.62 97 CYS A O 1
ATOM 732 N N . THR A 1 98 ? -2.022 5.696 11.975 1.00 91.38 98 THR A N 1
ATOM 733 C CA . THR A 1 98 ? -3.019 5.169 12.912 1.00 91.38 98 THR A CA 1
ATOM 734 C C . THR A 1 98 ? -3.065 3.649 12.763 1.00 91.38 98 THR A C 1
ATOM 736 O O . THR A 1 98 ? -3.124 3.120 11.654 1.00 91.38 98 THR A O 1
ATOM 739 N N . MET A 1 99 ? -2.977 2.921 13.875 1.00 89.06 99 MET A N 1
ATOM 740 C CA . MET A 1 99 ? -2.810 1.465 13.864 1.00 89.06 99 MET A CA 1
ATOM 741 C C . MET A 1 99 ? -3.783 0.765 14.801 1.00 89.06 99 MET A C 1
ATOM 743 O O . MET A 1 99 ? -3.895 1.114 15.978 1.00 89.06 99 MET A O 1
ATOM 747 N N . PHE A 1 100 ? -4.419 -0.282 14.287 1.00 89.62 100 PHE A N 1
ATOM 748 C CA . PHE A 1 100 ? -5.356 -1.134 15.006 1.00 89.62 100 PHE A CA 1
ATOM 749 C C . PHE A 1 100 ? -4.914 -2.592 14.906 1.00 89.62 100 PHE A C 1
ATOM 751 O O . PHE A 1 100 ? -4.706 -3.099 13.803 1.00 89.62 100 PHE A O 1
ATOM 758 N N . HIS A 1 101 ? -4.786 -3.278 16.044 1.00 85.94 101 HIS A N 1
ATOM 759 C CA . HIS A 1 101 ? -4.447 -4.708 16.104 1.00 85.94 101 HIS A CA 1
ATOM 760 C C . HIS A 1 101 ? -3.198 -5.090 15.293 1.00 85.94 101 HIS A C 1
ATOM 762 O O . HIS A 1 101 ? -3.205 -6.080 14.563 1.00 85.94 101 HIS A O 1
ATOM 768 N N . SER A 1 102 ? -2.144 -4.277 15.372 1.00 82.00 102 SER A N 1
ATOM 769 C CA . SER A 1 102 ? -1.029 -4.325 14.425 1.00 82.00 102 SER A CA 1
ATOM 770 C C . SER A 1 102 ? 0.324 -4.326 15.145 1.00 82.00 102 SER A C 1
ATOM 772 O O . SER A 1 102 ? 0.611 -3.382 15.881 1.00 82.00 102 SER A O 1
ATOM 774 N N . PRO A 1 103 ? 1.182 -5.349 14.984 1.00 86.50 103 PRO A N 1
ATOM 775 C CA . PRO A 1 103 ? 2.571 -5.241 15.410 1.00 86.50 103 PRO A CA 1
ATOM 776 C C . PRO A 1 103 ? 3.350 -4.277 14.502 1.00 86.50 103 PRO A C 1
ATOM 778 O O . PRO A 1 103 ? 3.199 -4.310 13.278 1.00 86.50 103 PRO A O 1
ATOM 781 N N . CYS A 1 104 ? 4.214 -3.441 15.081 1.00 85.88 104 CYS A N 1
ATOM 782 C CA . CYS A 1 104 ? 4.976 -2.469 14.303 1.00 85.88 104 CYS A CA 1
ATOM 783 C C . CYS A 1 104 ? 6.403 -2.212 14.797 1.00 85.88 104 CYS A C 1
ATOM 785 O O . CYS A 1 104 ? 6.719 -2.300 15.984 1.00 85.88 104 CYS A O 1
ATOM 787 N N . THR A 1 105 ? 7.262 -1.827 13.859 1.00 90.69 105 THR A N 1
ATOM 788 C CA . THR A 1 105 ? 8.587 -1.273 14.132 1.00 90.69 105 THR A CA 1
ATOM 789 C C . THR A 1 105 ? 8.661 0.139 13.556 1.00 90.69 105 THR A C 1
ATOM 791 O O . THR A 1 105 ? 8.205 0.389 12.440 1.00 90.69 105 THR A O 1
ATOM 794 N N . MET A 1 106 ? 9.151 1.093 14.346 1.00 89.31 106 MET A N 1
ATOM 795 C CA . MET A 1 106 ? 9.053 2.520 14.037 1.00 89.31 106 MET A CA 1
ATOM 796 C C . MET A 1 106 ? 10.387 3.230 14.197 1.00 89.31 106 MET A C 1
ATOM 798 O O . MET A 1 106 ? 11.010 3.145 15.254 1.00 89.31 106 MET A O 1
ATOM 802 N N . PHE A 1 107 ? 10.764 3.986 13.170 1.00 90.88 107 PHE A N 1
ATOM 803 C CA . PHE A 1 107 ? 11.953 4.827 13.118 1.00 90.88 107 PHE A CA 1
ATOM 804 C C . PHE A 1 107 ? 11.541 6.254 12.769 1.00 90.88 107 PHE A C 1
ATOM 806 O O . PHE A 1 107 ? 10.887 6.476 11.745 1.00 90.88 107 PHE A O 1
ATOM 813 N N . HIS A 1 108 ? 11.908 7.224 13.609 1.00 89.75 108 HIS A N 1
ATOM 814 C CA . HIS A 1 108 ? 11.588 8.641 13.396 1.00 89.75 108 HIS A CA 1
ATOM 815 C C . HIS A 1 108 ? 10.111 8.901 13.039 1.00 89.75 108 HIS A C 1
ATOM 817 O O . HIS A 1 108 ? 9.810 9.707 12.162 1.00 89.75 108 HIS A O 1
ATOM 823 N N . SER A 1 109 ? 9.184 8.171 13.664 1.00 87.94 109 SER A N 1
ATOM 824 C CA . SER A 1 109 ? 7.768 8.140 13.274 1.00 87.94 109 SER A CA 1
ATOM 825 C C . SER A 1 109 ? 6.838 8.617 14.395 1.00 87.94 109 SER A C 1
ATOM 827 O O . SER A 1 109 ? 7.183 8.568 15.579 1.00 87.94 109 SER A O 1
ATOM 829 N N . LEU A 1 110 ? 5.643 9.075 14.012 1.00 87.50 110 LEU A N 1
ATOM 830 C CA . LEU A 1 110 ? 4.598 9.574 14.913 1.00 87.50 110 LEU A CA 1
ATOM 831 C C . LEU A 1 110 ? 3.323 8.753 14.728 1.00 87.50 110 LEU A C 1
ATOM 833 O O . LEU A 1 110 ? 2.696 8.845 13.676 1.00 87.50 110 LEU A O 1
ATOM 837 N N . CYS A 1 111 ? 2.911 7.954 15.716 1.00 83.38 111 CYS A N 1
ATOM 838 C CA . CYS A 1 111 ? 1.746 7.081 15.521 1.00 83.38 111 CYS A CA 1
ATOM 839 C C . CYS A 1 111 ? 0.715 7.097 16.651 1.00 83.38 111 CYS A C 1
ATOM 841 O O . CYS A 1 111 ? 0.993 7.408 17.807 1.00 83.38 111 CYS A O 1
ATOM 843 N N . THR A 1 112 ? -0.511 6.713 16.312 1.00 87.81 112 THR A N 1
ATOM 844 C CA . THR A 1 112 ? -1.572 6.401 17.274 1.00 87.81 112 THR A CA 1
ATOM 845 C C . THR A 1 112 ? -1.891 4.914 17.195 1.00 87.81 112 THR A C 1
ATOM 847 O O . THR A 1 112 ? -1.976 4.351 16.105 1.00 87.81 112 THR A O 1
ATOM 850 N N . MET A 1 113 ? -2.019 4.256 18.346 1.00 85.12 113 MET A N 1
ATOM 851 C CA . MET A 1 113 ? -2.133 2.798 18.414 1.00 85.12 113 MET A CA 1
ATOM 852 C C . MET A 1 113 ? -3.279 2.319 19.300 1.00 85.12 113 MET A C 1
ATOM 854 O O . MET A 1 113 ? -3.481 2.813 20.415 1.00 85.12 113 MET A O 1
ATOM 858 N N . PHE A 1 114 ? -3.947 1.266 18.826 1.00 86.50 114 PHE A N 1
ATOM 859 C CA . PHE A 1 114 ? -5.018 0.538 19.501 1.00 86.50 114 PHE A CA 1
ATOM 860 C C . PHE A 1 114 ? -4.715 -0.968 19.474 1.00 86.50 114 PHE A C 1
ATOM 862 O O . PHE A 1 114 ? -4.475 -1.530 18.405 1.00 86.50 114 PHE A O 1
ATOM 869 N N . HIS A 1 115 ? -4.708 -1.627 20.641 1.00 82.31 115 HIS A N 1
ATOM 870 C CA . HIS A 1 115 ? -4.501 -3.084 20.782 1.00 82.31 115 HIS A CA 1
ATOM 871 C C . HIS A 1 115 ? -3.308 -3.651 19.991 1.00 82.31 115 HIS A C 1
ATOM 873 O O . HIS A 1 115 ? -3.418 -4.671 19.318 1.00 82.31 115 HIS A O 1
ATOM 879 N N . SER A 1 116 ? -2.183 -2.950 20.016 1.00 78.50 116 SER A N 1
ATOM 880 C CA . SER A 1 116 ? -1.027 -3.202 19.149 1.00 78.50 116 SER A CA 1
ATOM 881 C C . SER A 1 116 ? 0.232 -3.495 19.970 1.00 78.50 116 SER A C 1
ATOM 883 O O . SER A 1 116 ? 0.214 -3.391 21.195 1.00 78.50 116 SER A O 1
ATOM 885 N N . SER A 1 117 ? 1.329 -3.874 19.321 1.00 82.56 117 SER A N 1
ATOM 886 C CA . SER A 1 117 ? 2.642 -4.026 19.964 1.00 82.56 117 SER A CA 1
ATOM 887 C C . SER A 1 117 ? 3.715 -3.346 19.12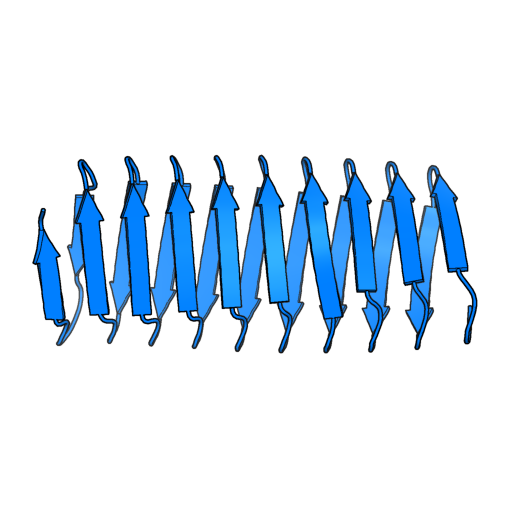8 1.00 82.56 117 SER A C 1
ATOM 889 O O . SER A 1 117 ? 3.680 -3.468 17.908 1.00 82.56 117 SER A O 1
ATOM 891 N N . CYS A 1 118 ? 4.670 -2.664 19.756 1.00 82.88 118 CYS A N 1
ATOM 892 C CA . CYS A 1 118 ? 5.619 -1.820 19.032 1.00 82.88 118 CYS A CA 1
ATOM 893 C C . CYS A 1 118 ? 7.062 -1.910 19.513 1.00 82.88 118 CYS A C 1
ATOM 895 O O . CYS A 1 118 ? 7.332 -2.082 20.702 1.00 82.88 118 CYS A O 1
ATOM 897 N N . THR A 1 119 ? 7.990 -1.694 18.583 1.00 87.81 119 THR A N 1
ATOM 898 C CA . THR A 1 119 ? 9.371 -1.302 18.880 1.00 87.81 119 THR A CA 1
ATOM 899 C C . THR A 1 119 ? 9.652 0.071 18.282 1.00 87.81 119 THR A C 1
ATOM 901 O O . THR A 1 119 ? 9.426 0.272 17.087 1.00 87.81 119 THR A O 1
ATOM 904 N N . MET A 1 120 ? 10.135 1.011 19.089 1.00 86.31 120 MET A N 1
ATOM 905 C CA . MET A 1 120 ? 10.332 2.407 18.687 1.00 86.31 120 MET A CA 1
ATOM 906 C C . MET A 1 120 ? 11.794 2.823 18.778 1.00 86.31 120 MET A C 1
ATOM 908 O O . MET A 1 120 ? 12.406 2.602 19.814 1.00 86.31 120 MET A O 1
ATOM 912 N N . PHE A 1 121 ? 12.280 3.505 17.740 1.00 88.25 121 PHE A N 1
ATOM 913 C CA . PHE A 1 121 ? 13.578 4.175 17.673 1.00 88.25 121 PHE A CA 1
ATOM 914 C C . PHE A 1 121 ? 13.355 5.641 17.307 1.00 88.25 121 PHE A C 1
ATOM 916 O O . PHE A 1 121 ? 12.780 5.936 16.251 1.00 88.25 121 PHE A O 1
ATOM 923 N N . HIS A 1 122 ? 13.752 6.564 18.188 1.00 86.00 122 HIS A N 1
ATOM 924 C CA . HIS A 1 122 ? 13.540 8.012 18.005 1.00 86.00 122 HIS A CA 1
ATOM 925 C C . HIS A 1 122 ? 12.115 8.372 17.529 1.00 86.00 122 HIS A C 1
ATOM 927 O O . HIS A 1 122 ? 11.925 9.242 16.682 1.00 86.00 122 HIS A O 1
ATOM 933 N N . SER A 1 123 ? 11.109 7.647 18.020 1.00 87.69 123 SER A N 1
ATOM 934 C CA . SER A 1 123 ? 9.714 7.739 17.576 1.00 87.69 123 SER A CA 1
ATOM 935 C C . SER A 1 123 ? 8.810 8.043 18.761 1.00 87.69 123 SER A C 1
ATOM 937 O O . SER A 1 123 ? 9.159 7.742 19.903 1.00 87.69 123 SER A O 1
ATOM 939 N N . SER A 1 124 ? 7.636 8.612 18.500 1.00 83.56 124 SER A N 1
ATOM 940 C CA . SER A 1 124 ? 6.640 8.857 19.544 1.00 83.56 124 SER A CA 1
ATOM 941 C C . SER A 1 124 ? 5.290 8.257 19.176 1.00 83.56 124 SER A C 1
ATOM 943 O O . SER A 1 124 ? 4.924 8.167 18.001 1.00 83.56 124 SER A O 1
ATOM 945 N N . CYS A 1 125 ? 4.558 7.801 20.193 1.00 79.62 125 CYS A N 1
ATOM 946 C CA . CYS A 1 125 ? 3.268 7.156 20.003 1.00 79.62 125 CYS A CA 1
ATOM 947 C C . CYS A 1 125 ? 2.261 7.506 21.088 1.00 79.62 125 CYS A C 1
ATOM 949 O O . CYS A 1 125 ? 2.577 7.495 22.275 1.00 79.62 125 CYS A O 1
ATOM 951 N N . THR A 1 126 ? 1.013 7.719 20.675 1.00 85.06 126 THR A N 1
ATOM 952 C CA . THR A 1 126 ? -0.128 7.787 21.593 1.00 85.06 126 THR A CA 1
ATOM 953 C C . THR A 1 126 ? -0.809 6.426 21.663 1.00 85.06 126 THR A C 1
ATOM 955 O O . THR A 1 126 ? -1.271 5.897 20.651 1.00 85.06 126 THR A O 1
ATOM 958 N N . MET A 1 127 ? -0.886 5.858 22.865 1.00 83.31 127 MET A N 1
ATOM 959 C CA . MET A 1 127 ? -1.449 4.531 23.118 1.00 83.31 127 MET A CA 1
ATOM 960 C C . MET A 1 127 ? -2.814 4.658 23.789 1.00 83.31 127 MET A C 1
ATOM 962 O O . MET A 1 127 ? -2.936 5.340 24.803 1.00 83.31 127 MET A O 1
ATOM 966 N N . LYS A 1 128 ? -3.849 4.023 23.226 1.00 81.25 128 LYS A N 1
ATOM 967 C CA . LYS A 1 128 ? -5.227 4.166 23.729 1.00 81.25 128 LYS A CA 1
ATOM 968 C C . LYS A 1 128 ? -5.746 2.960 24.530 1.00 81.25 128 LYS A C 1
ATOM 970 O O . LYS A 1 128 ? -6.719 3.157 25.245 1.00 81.25 128 LYS A O 1
ATOM 975 N N . GLN A 1 129 ? -5.141 1.758 24.451 1.00 72.81 129 GLN A N 1
ATOM 976 C CA . GLN A 1 129 ? -5.556 0.522 25.175 1.00 72.81 129 GLN A CA 1
ATOM 977 C C . GLN A 1 129 ? -4.373 -0.463 25.394 1.00 72.81 129 GLN A C 1
ATOM 979 O O . GLN A 1 129 ? -3.256 -0.120 25.026 1.00 72.81 129 GLN A O 1
ATOM 984 N N . ARG A 1 130 ? -4.574 -1.659 26.001 1.00 57.91 130 ARG A N 1
ATOM 985 C CA . ARG A 1 130 ? -3.504 -2.648 26.326 1.00 57.91 130 ARG A CA 1
ATOM 986 C C . ARG A 1 130 ? -2.556 -2.885 25.140 1.00 57.91 130 ARG A C 1
ATOM 988 O O . ARG A 1 130 ? -2.953 -3.486 24.143 1.00 57.91 130 ARG A O 1
ATOM 995 N N . ILE A 1 131 ? -1.316 -2.422 25.285 1.00 66.44 131 ILE A N 1
ATOM 996 C CA . ILE A 1 131 ? -0.257 -2.428 24.270 1.00 66.44 131 ILE A CA 1
ATOM 997 C C . ILE A 1 131 ? 1.062 -2.805 24.952 1.00 66.44 131 ILE A C 1
ATOM 999 O O . ILE A 1 131 ? 1.325 -2.367 26.071 1.00 66.44 131 ILE A O 1
ATOM 1003 N N . SER A 1 132 ? 1.893 -3.596 24.273 1.00 74.81 132 SER A N 1
ATOM 1004 C CA . SER A 1 132 ? 3.281 -3.848 24.679 1.00 74.81 132 SER A CA 1
ATOM 1005 C C . SER A 1 132 ? 4.211 -3.050 23.772 1.00 74.81 132 SER A C 1
ATOM 1007 O O . SER A 1 132 ? 4.303 -3.359 22.584 1.00 74.81 132 SER A O 1
ATOM 1009 N N . CYS A 1 133 ? 4.884 -2.027 24.307 1.00 76.50 133 CYS A N 1
ATOM 1010 C CA . CYS A 1 133 ? 5.833 -1.221 23.541 1.00 76.50 133 CYS A CA 1
ATOM 1011 C C . CYS A 1 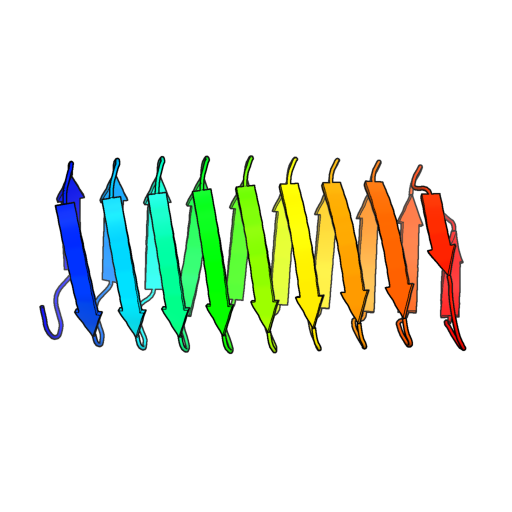133 ? 7.224 -1.229 24.164 1.00 76.50 133 CYS A C 1
ATOM 1013 O O . CYS A 1 133 ? 7.374 -0.949 25.352 1.00 76.50 133 CYS A O 1
ATOM 1015 N N . ARG A 1 134 ? 8.239 -1.497 23.343 1.00 81.94 134 ARG A N 1
ATOM 1016 C CA . ARG A 1 134 ? 9.649 -1.369 23.708 1.00 81.94 134 ARG A CA 1
ATOM 1017 C C . ARG A 1 134 ? 10.240 -0.146 23.017 1.00 81.94 134 ARG A C 1
ATOM 1019 O O . ARG A 1 134 ? 10.207 -0.052 21.793 1.00 81.94 134 ARG A O 1
ATOM 1026 N N . ILE A 1 135 ? 10.794 0.770 23.799 1.00 82.12 135 ILE A N 1
ATOM 1027 C CA . ILE A 1 135 ? 11.577 1.898 23.286 1.00 82.12 135 ILE A CA 1
ATOM 1028 C C . ILE A 1 135 ? 13.045 1.474 23.302 1.00 82.12 135 ILE A C 1
ATOM 1030 O O . ILE A 1 135 ? 13.506 0.914 24.300 1.00 82.12 135 ILE A O 1
ATOM 1034 N N . MET A 1 136 ? 13.728 1.677 22.180 1.00 78.50 136 MET A N 1
ATOM 1035 C CA . MET A 1 136 ? 15.163 1.470 21.997 1.00 78.50 136 MET A CA 1
ATOM 1036 C C . MET A 1 136 ? 15.822 2.815 21.714 1.00 78.50 136 MET A C 1
ATOM 1038 O O . MET A 1 136 ? 16.876 3.048 22.335 1.00 78.50 136 MET A O 1
#

pLDDT: mean 88.36, std 8.1, range [49.34, 96.62]

Foldseek 3Di:
DADEEEEEECEEEEEENYEYEYECYEYEYECYEYEYECYEYEYEVYEYEYEVYEYEYECYEYEYEVYEYEYEVYEYEYECYEYEYEVYEYEYAVYEYEYEVYEYEEEVYEYEYDVYEYEYEVYDYHYDDDYHYHYD

Sequence (136 aa):
MFNSSCTMFNSSCTMFNSSCTMFNSSCTMFHSPCTMFNSSCTMFNSSCTMFNSSCTMFNSSCTMFNSSCTMFHSPCTMFNSSCTMFHSSCTMFHSSCTMFHSPCTMFHSLCTMFHSSCTMFHSSCTMKQRISCRIM

Secondary structure (DSSP, 8-state):
-BS-EEEEES-EEEEES-EEEEEEEEEEEES--EEEEEEEEEEES-EEEEEEEEEEEES-EEEEES-EEEEES--EEEES-EEEEES--EEEES-EEEEES-EEEEES-EEEEES-EEEEES-EEEE-SS-EEEE-

Radius of gyration: 15.35 Å; chains: 1; bounding box: 24×23×46 Å